Protein AF-A0A379WTC6-F1 (afdb_monomer_lite)

Sequence (100 aa):
MAMPLTQIHPLLNVPFNAATDFTILAEHCKQFAEILIEHDDPTLKMALCGRLNACLKLLQPSLLDPIPDHMIDSLTVDTLPTSSPRFDPECTELCHYCLA

pLDDT: mean 83.32, std 12.73, range [40.31, 96.12]

Structure (mmCIF, N/CA/C/O backbone):
data_AF-A0A379WTC6-F1
#
_entry.id   AF-A0A379WTC6-F1
#
loop_
_atom_site.group_PDB
_atom_site.id
_atom_site.type_symbol
_atom_site.label_atom_id
_atom_site.label_alt_id
_atom_site.label_comp_id
_atom_site.label_asym_id
_atom_site.label_entity_id
_atom_site.label_seq_id
_atom_site.pdbx_PDB_ins_code
_atom_site.Cartn_x
_atom_site.Cartn_y
_atom_site.Cartn_z
_atom_site.occupancy
_atom_site.B_iso_or_equiv
_atom_site.auth_seq_id
_atom_site.auth_comp_id
_atom_site.auth_asym_id
_atom_site.auth_atom_id
_atom_site.pdbx_PDB_model_num
ATOM 1 N N . MET A 1 1 ? 20.822 -24.831 -28.709 1.00 43.97 1 MET A N 1
ATOM 2 C CA . MET A 1 1 ? 19.691 -24.759 -27.761 1.00 43.97 1 MET A CA 1
ATOM 3 C C . MET A 1 1 ? 20.194 -24.152 -26.464 1.00 43.97 1 MET A C 1
ATOM 5 O O . MET A 1 1 ? 21.079 -24.739 -25.864 1.00 43.97 1 MET A O 1
ATOM 9 N N . ALA A 1 2 ? 19.659 -23.003 -26.061 1.00 40.31 2 ALA A N 1
ATOM 10 C CA . ALA A 1 2 ? 19.679 -22.517 -24.683 1.00 40.31 2 ALA A CA 1
ATOM 11 C C . ALA A 1 2 ? 18.498 -21.546 -24.558 1.00 40.31 2 ALA A C 1
ATOM 13 O O . ALA A 1 2 ? 18.454 -20.536 -25.255 1.00 40.31 2 ALA A O 1
ATOM 14 N N . MET A 1 3 ? 17.485 -21.922 -23.781 1.00 42.06 3 MET A N 1
ATOM 15 C CA . MET A 1 3 ? 16.337 -21.063 -23.496 1.00 42.06 3 MET A CA 1
ATOM 16 C C . MET A 1 3 ? 16.831 -19.939 -22.576 1.00 42.06 3 MET A C 1
ATOM 18 O O . MET A 1 3 ? 17.433 -20.265 -21.550 1.00 42.06 3 MET A O 1
ATOM 22 N N . PRO A 1 4 ? 16.617 -18.648 -22.884 1.00 49.22 4 PRO A N 1
ATOM 23 C CA . PRO A 1 4 ? 16.792 -17.622 -21.874 1.00 49.22 4 PRO A CA 1
ATOM 24 C C . PRO A 1 4 ? 15.666 -17.852 -20.867 1.00 49.22 4 PRO A C 1
ATOM 26 O O . PRO A 1 4 ? 14.511 -17.529 -21.138 1.00 49.22 4 PRO A O 1
ATOM 29 N N . LEU A 1 5 ? 15.972 -18.504 -19.744 1.00 44.41 5 LEU A N 1
ATOM 30 C CA . LEU A 1 5 ? 15.061 -18.537 -18.610 1.00 44.41 5 LEU A CA 1
ATOM 31 C C . LEU A 1 5 ? 14.927 -17.089 -18.158 1.00 44.41 5 LEU A C 1
ATOM 33 O O . LEU A 1 5 ? 15.811 -16.550 -17.499 1.00 44.41 5 LEU A O 1
ATOM 37 N N . THR A 1 6 ? 13.854 -16.443 -18.597 1.00 52.53 6 THR A N 1
ATOM 38 C CA . THR A 1 6 ? 13.402 -15.159 -18.091 1.00 52.53 6 THR A CA 1
ATOM 39 C C . THR A 1 6 ? 13.273 -15.353 -16.583 1.00 52.53 6 THR A C 1
ATOM 41 O O . THR A 1 6 ? 12.331 -15.998 -16.126 1.00 52.53 6 THR A O 1
ATOM 44 N N . GLN A 1 7 ? 14.263 -14.917 -15.799 1.00 54.84 7 GLN A N 1
ATOM 45 C CA . GLN A 1 7 ? 14.131 -14.853 -14.348 1.00 54.84 7 GLN A CA 1
ATOM 46 C C . GLN A 1 7 ? 13.098 -13.766 -14.076 1.00 54.84 7 GLN A C 1
ATOM 48 O O . GLN A 1 7 ? 13.416 -12.594 -13.911 1.00 54.84 7 GLN A O 1
ATOM 53 N N . ILE A 1 8 ? 11.831 -14.164 -14.128 1.00 61.19 8 ILE A N 1
ATOM 54 C CA . ILE A 1 8 ? 10.705 -13.353 -13.704 1.00 61.19 8 ILE A CA 1
ATOM 55 C C . ILE A 1 8 ? 10.995 -13.021 -12.238 1.00 61.19 8 ILE A C 1
ATOM 57 O O . ILE A 1 8 ? 11.103 -13.927 -11.409 1.00 61.19 8 ILE A O 1
ATOM 61 N N . HIS A 1 9 ? 11.223 -11.738 -11.947 1.00 72.38 9 HIS A N 1
ATOM 62 C CA . HIS A 1 9 ? 11.605 -11.271 -10.616 1.00 72.38 9 HIS A CA 1
ATOM 63 C C . HIS A 1 9 ? 10.637 -11.854 -9.564 1.00 72.38 9 HIS A C 1
ATOM 65 O O . HIS A 1 9 ? 9.428 -11.781 -9.796 1.00 72.38 9 HIS A O 1
ATOM 71 N N . PRO A 1 10 ? 11.096 -12.412 -8.422 1.00 80.94 10 PRO A N 1
ATOM 72 C CA . PRO A 1 10 ? 10.239 -13.142 -7.472 1.00 80.94 10 PRO A CA 1
ATOM 73 C C . PRO A 1 10 ? 8.972 -12.387 -7.045 1.00 80.94 10 PRO A C 1
ATOM 75 O O . PRO A 1 10 ? 7.908 -12.974 -6.856 1.00 80.94 10 PRO A O 1
ATOM 78 N N . LEU A 1 11 ? 9.066 -11.060 -6.965 1.00 77.88 11 LEU A N 1
ATOM 79 C CA . LEU A 1 11 ? 7.953 -10.174 -6.621 1.00 77.88 11 LEU A CA 1
ATOM 80 C C . LEU A 1 11 ? 6.827 -10.121 -7.658 1.00 77.88 11 LEU A C 1
ATOM 82 O O . LEU A 1 11 ? 5.704 -9.765 -7.310 1.00 77.88 11 LEU A O 1
ATOM 86 N N . LEU A 1 12 ? 7.076 -10.526 -8.905 1.00 80.69 12 LEU A N 1
ATOM 87 C CA . LEU A 1 12 ? 6.030 -10.680 -9.917 1.00 80.69 12 LEU A CA 1
ATOM 88 C C . LEU A 1 12 ? 5.085 -11.854 -9.621 1.00 80.69 12 LEU A C 1
ATOM 90 O O . LEU A 1 12 ? 3.993 -11.893 -10.185 1.00 80.69 12 LEU A O 1
ATOM 94 N N . ASN A 1 13 ? 5.463 -12.758 -8.712 1.00 84.56 13 ASN A N 1
ATOM 95 C CA . ASN A 1 13 ? 4.654 -13.905 -8.299 1.00 84.56 13 ASN A CA 1
ATOM 96 C C . ASN A 1 13 ? 4.022 -13.742 -6.913 1.00 84.56 13 ASN A C 1
ATOM 98 O O . ASN A 1 13 ? 3.318 -14.646 -6.469 1.00 84.56 13 ASN A O 1
ATOM 102 N N . VAL A 1 14 ? 4.240 -12.616 -6.226 1.00 88.50 14 VAL A N 1
ATOM 103 C CA . VAL A 1 14 ? 3.623 -12.387 -4.914 1.00 88.50 14 VAL A CA 1
ATOM 104 C C . VAL A 1 14 ? 2.096 -12.349 -5.071 1.00 88.50 14 VAL A C 1
ATOM 106 O O . VAL A 1 14 ? 1.587 -11.551 -5.863 1.00 88.50 14 VAL A O 1
ATOM 109 N N . PRO A 1 15 ? 1.334 -13.209 -4.385 1.00 91.75 15 PRO A N 1
ATOM 110 C CA . PRO A 1 15 ? -0.114 -13.134 -4.430 1.00 91.75 15 PRO A CA 1
ATOM 111 C C . PRO A 1 15 ? -0.595 -11.993 -3.531 1.00 91.75 15 PRO A C 1
ATOM 113 O O . PRO A 1 15 ? -0.112 -11.826 -2.418 1.00 91.75 15 PRO A O 1
ATOM 116 N N . PHE A 1 16 ? -1.569 -11.232 -4.010 1.00 93.81 16 PHE A N 1
ATOM 117 C CA . PHE A 1 16 ? -2.327 -10.281 -3.204 1.00 93.81 16 PHE A CA 1
ATOM 118 C C . PHE A 1 16 ? -3.754 -10.201 -3.748 1.00 93.81 16 PHE A C 1
ATOM 120 O O . PHE A 1 16 ? -4.000 -10.478 -4.926 1.00 93.81 16 PHE A O 1
ATOM 127 N N . ASN A 1 17 ? -4.710 -9.866 -2.890 1.00 92.56 17 ASN A N 1
ATOM 128 C CA . ASN A 1 17 ? -6.125 -9.757 -3.235 1.00 92.56 17 ASN A CA 1
ATOM 129 C C . ASN A 1 17 ? -6.843 -8.783 -2.283 1.00 92.56 17 ASN A C 1
ATOM 131 O O . ASN A 1 17 ? -6.222 -8.185 -1.411 1.00 92.56 17 ASN A O 1
ATOM 135 N N . ALA A 1 18 ? -8.161 -8.646 -2.439 1.00 87.75 18 ALA A N 1
ATOM 136 C CA . ALA A 1 18 ? -8.978 -7.755 -1.612 1.00 87.75 18 ALA A CA 1
ATOM 137 C C . ALA A 1 18 ? -9.068 -8.153 -0.123 1.00 87.75 18 ALA A C 1
ATOM 139 O O . ALA A 1 18 ? -9.536 -7.359 0.678 1.00 87.75 18 ALA A O 1
ATOM 140 N N . ALA A 1 19 ? -8.646 -9.365 0.249 1.00 89.50 19 ALA A N 1
ATOM 141 C CA . ALA A 1 19 ? -8.600 -9.832 1.636 1.00 89.50 19 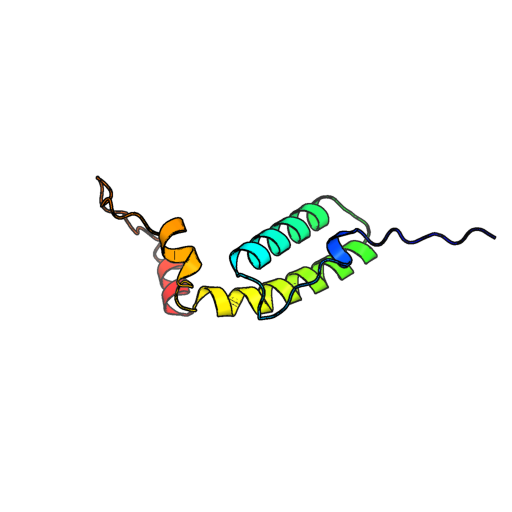ALA A CA 1
ATOM 142 C C . ALA A 1 19 ? -7.200 -9.692 2.264 1.00 89.50 19 ALA A C 1
ATOM 144 O O . ALA A 1 19 ? -6.984 -10.146 3.382 1.00 89.50 19 ALA A O 1
ATOM 145 N N . THR A 1 20 ? -6.229 -9.137 1.532 1.00 91.06 20 THR A N 1
ATOM 146 C CA . THR A 1 20 ? -4.876 -8.888 2.045 1.00 91.06 20 THR A CA 1
ATOM 147 C C . THR A 1 20 ? -4.880 -7.618 2.892 1.00 91.06 20 THR A C 1
ATOM 149 O O . THR A 1 20 ? -5.423 -6.608 2.450 1.00 91.06 20 THR A O 1
ATOM 152 N N . ASP A 1 21 ? -4.255 -7.652 4.072 1.00 90.88 21 ASP A N 1
ATOM 153 C CA . ASP A 1 21 ? -4.194 -6.491 4.966 1.00 90.88 21 ASP A CA 1
ATOM 154 C C . ASP A 1 21 ? -3.562 -5.272 4.284 1.00 90.88 21 ASP A C 1
ATOM 156 O O . ASP A 1 21 ? -2.573 -5.380 3.550 1.00 90.88 21 ASP A O 1
ATOM 160 N N . PHE A 1 22 ? -4.106 -4.087 4.565 1.00 90.56 22 PHE A N 1
ATOM 161 C CA . PHE A 1 22 ? -3.686 -2.849 3.905 1.00 90.56 22 PHE A CA 1
ATOM 162 C C . PHE A 1 22 ? -2.210 -2.509 4.167 1.00 90.56 22 PHE A C 1
ATOM 164 O O . PHE A 1 22 ? -1.535 -1.968 3.293 1.00 90.56 22 PHE A O 1
ATOM 171 N N . THR A 1 23 ? -1.664 -2.874 5.330 1.00 91.62 23 THR A N 1
ATOM 172 C CA . THR A 1 23 ? -0.236 -2.693 5.643 1.00 91.62 23 THR A CA 1
ATOM 173 C C . THR A 1 23 ? 0.656 -3.593 4.796 1.00 91.62 23 THR A C 1
ATOM 175 O O . THR A 1 23 ? 1.716 -3.160 4.345 1.00 91.62 23 THR A O 1
ATOM 178 N N . ILE A 1 24 ? 0.212 -4.819 4.511 1.00 93.19 24 ILE A N 1
ATOM 179 C CA . ILE A 1 24 ? 0.916 -5.752 3.628 1.00 93.19 24 ILE A CA 1
ATOM 180 C C . ILE A 1 24 ? 0.829 -5.277 2.174 1.00 93.19 24 ILE A C 1
ATOM 182 O O . ILE A 1 24 ? 1.836 -5.272 1.466 1.00 93.19 24 ILE A O 1
ATOM 186 N N . LEU A 1 25 ? -0.341 -4.798 1.736 1.00 94.25 25 LEU A N 1
ATOM 187 C CA . LEU A 1 25 ? -0.499 -4.163 0.424 1.00 94.25 25 LEU A CA 1
ATOM 188 C C . LEU A 1 25 ? 0.420 -2.936 0.274 1.00 94.25 25 LEU A C 1
ATOM 190 O O . LEU A 1 25 ? 1.064 -2.775 -0.764 1.00 94.25 25 LEU A O 1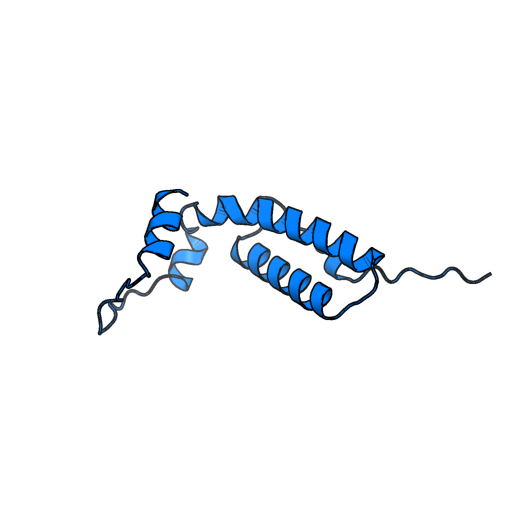
ATOM 194 N N . ALA A 1 26 ? 0.529 -2.095 1.306 1.00 94.31 26 ALA A N 1
ATOM 195 C CA . ALA A 1 26 ? 1.425 -0.940 1.312 1.00 94.31 26 ALA A CA 1
ATOM 196 C C . ALA A 1 26 ? 2.905 -1.350 1.221 1.00 94.31 26 ALA A C 1
ATOM 198 O O . ALA A 1 26 ? 3.659 -0.773 0.434 1.00 94.31 26 ALA A O 1
ATOM 199 N N . GLU A 1 27 ? 3.315 -2.385 1.956 1.00 94.69 27 GLU A N 1
ATOM 200 C CA . GLU A 1 27 ? 4.677 -2.922 1.893 1.00 94.69 27 GLU A CA 1
ATOM 201 C C . GLU A 1 27 ? 5.002 -3.491 0.501 1.00 94.69 27 GLU A C 1
ATOM 203 O O . GLU A 1 27 ? 6.076 -3.230 -0.042 1.00 94.69 27 GLU A O 1
ATOM 208 N N . HIS A 1 28 ? 4.062 -4.190 -0.142 1.00 94.31 28 HIS A N 1
ATOM 209 C CA . HIS A 1 28 ? 4.236 -4.645 -1.524 1.00 94.31 28 HIS A CA 1
ATOM 210 C C . HIS A 1 28 ? 4.360 -3.483 -2.514 1.00 94.31 28 HIS A C 1
ATOM 212 O O . HIS A 1 28 ? 5.237 -3.518 -3.378 1.00 94.31 28 HIS A O 1
ATOM 218 N N . CYS A 1 29 ? 3.538 -2.436 -2.378 1.00 94.38 29 CYS A N 1
ATOM 219 C CA . CYS A 1 29 ? 3.666 -1.223 -3.191 1.00 94.38 29 CYS A CA 1
ATOM 220 C C . CYS A 1 29 ? 5.071 -0.615 -3.081 1.00 94.38 29 CYS A C 1
ATOM 222 O O . CYS A 1 29 ? 5.668 -0.285 -4.107 1.00 94.38 29 CYS A O 1
ATOM 224 N N . LYS A 1 30 ? 5.616 -0.520 -1.860 1.00 94.38 30 LYS A N 1
ATOM 225 C CA . LYS A 1 30 ? 6.982 -0.037 -1.621 1.00 94.38 30 LYS A CA 1
ATOM 226 C C . LYS A 1 30 ? 8.012 -0.903 -2.349 1.00 94.38 30 LYS A C 1
ATOM 228 O O . LYS A 1 30 ? 8.795 -0.378 -3.134 1.00 94.38 30 LYS A O 1
ATOM 233 N N . GLN A 1 31 ? 7.953 -2.222 -2.167 1.00 92.69 31 GLN A N 1
ATOM 234 C CA . GLN A 1 31 ? 8.886 -3.164 -2.795 1.00 92.69 31 GLN A CA 1
ATOM 235 C C . GLN A 1 31 ? 8.843 -3.092 -4.330 1.00 92.69 31 GLN A C 1
ATOM 237 O O . GLN A 1 31 ? 9.883 -3.108 -4.986 1.00 92.69 31 GLN A O 1
ATOM 242 N N . PHE A 1 32 ? 7.651 -2.983 -4.931 1.00 92.75 32 PHE A N 1
ATOM 243 C CA . PHE A 1 32 ? 7.535 -2.811 -6.383 1.00 92.75 32 PHE A CA 1
ATOM 244 C C . PHE A 1 32 ? 8.156 -1.492 -6.853 1.00 92.75 32 PHE A C 1
ATOM 246 O O . PHE A 1 32 ? 8.817 -1.479 -7.891 1.00 92.75 32 PHE A O 1
ATOM 253 N N . ALA A 1 33 ? 7.948 -0.400 -6.111 1.00 92.81 33 ALA A N 1
ATOM 254 C CA . ALA A 1 33 ? 8.495 0.912 -6.445 1.00 92.81 33 ALA A CA 1
ATOM 255 C C . ALA A 1 33 ? 10.029 0.945 -6.343 1.00 92.81 33 ALA A C 1
ATOM 257 O O . ALA A 1 33 ? 10.677 1.448 -7.258 1.00 92.81 33 ALA A O 1
ATOM 258 N N . GLU A 1 34 ? 10.607 0.362 -5.289 1.00 91.62 34 GLU A N 1
ATOM 259 C CA . GLU A 1 34 ? 12.062 0.260 -5.097 1.00 91.62 34 GLU A CA 1
ATOM 260 C C . GLU A 1 34 ? 12.729 -0.428 -6.297 1.00 91.62 34 GLU A C 1
ATOM 262 O O . GLU A 1 34 ? 13.631 0.120 -6.927 1.00 91.62 34 GLU A O 1
ATOM 267 N N . ILE A 1 35 ? 12.207 -1.579 -6.717 1.00 88.94 35 ILE A N 1
ATOM 268 C CA . ILE A 1 35 ? 12.812 -2.349 -7.815 1.00 88.94 35 ILE A CA 1
ATOM 269 C C . ILE A 1 35 ? 12.617 -1.680 -9.166 1.00 88.94 35 ILE A C 1
ATOM 271 O O . ILE A 1 35 ? 13.489 -1.768 -10.032 1.00 88.94 35 ILE A O 1
ATOM 275 N N . LEU A 1 36 ? 11.490 -0.997 -9.357 1.00 90.38 36 LEU A N 1
ATOM 276 C CA . LEU A 1 36 ? 11.227 -0.225 -10.566 1.00 90.38 36 LEU A CA 1
ATOM 277 C C . LEU A 1 36 ? 12.246 0.910 -10.747 1.00 90.38 36 LEU A C 1
ATOM 279 O O . LEU A 1 36 ? 12.600 1.227 -11.887 1.00 90.38 36 LEU A O 1
ATOM 283 N N . ILE A 1 37 ? 12.723 1.496 -9.644 1.00 89.25 37 ILE A N 1
ATOM 284 C CA . ILE A 1 37 ? 13.785 2.511 -9.639 1.00 89.25 37 ILE A CA 1
ATOM 285 C C . ILE A 1 37 ? 15.148 1.872 -9.935 1.00 89.25 37 ILE A C 1
ATOM 287 O O . ILE A 1 37 ? 15.926 2.439 -10.696 1.00 89.25 37 ILE A O 1
ATOM 291 N N . GLU A 1 38 ? 15.426 0.694 -9.374 1.00 89.06 38 GLU A N 1
ATOM 292 C CA . GLU A 1 38 ? 16.724 0.017 -9.502 1.00 89.06 38 GLU A CA 1
ATOM 293 C C . GLU A 1 38 ? 16.965 -0.660 -10.863 1.00 89.06 38 GLU A C 1
ATOM 295 O O . GLU A 1 38 ? 18.115 -0.889 -11.234 1.00 89.06 38 GLU A O 1
ATOM 300 N N . HIS A 1 39 ? 15.909 -1.008 -11.606 1.00 85.00 39 HIS A N 1
ATOM 301 C CA . HIS A 1 39 ? 16.019 -1.797 -12.838 1.00 85.00 39 HIS A CA 1
ATOM 302 C C . HIS A 1 39 ? 15.641 -1.006 -14.097 1.00 85.00 39 HIS A C 1
ATOM 304 O O . HIS A 1 39 ? 14.620 -0.316 -14.145 1.00 85.00 39 HIS A O 1
ATOM 310 N N . ASP A 1 40 ? 16.415 -1.200 -15.169 1.00 85.38 40 ASP A N 1
ATOM 311 C CA . ASP A 1 40 ? 16.212 -0.552 -16.475 1.00 85.38 40 ASP A CA 1
ATOM 312 C C . ASP A 1 40 ? 15.588 -1.454 -17.550 1.00 85.38 40 ASP A C 1
ATOM 314 O O . ASP A 1 40 ? 15.305 -0.983 -18.651 1.00 85.38 40 ASP A O 1
ATOM 318 N N . ASP A 1 41 ? 15.322 -2.732 -17.254 1.00 89.44 41 ASP A N 1
ATOM 319 C CA . ASP A 1 41 ? 14.653 -3.617 -18.214 1.00 89.44 41 ASP A CA 1
ATOM 320 C C . ASP A 1 41 ? 13.198 -3.162 -18.461 1.00 89.44 41 ASP A C 1
ATOM 322 O O . ASP A 1 41 ? 12.370 -3.221 -17.544 1.00 89.44 41 ASP A O 1
ATOM 326 N N . PRO A 1 42 ? 12.835 -2.738 -19.689 1.00 88.88 42 PRO A N 1
ATOM 327 C CA . PRO A 1 42 ? 11.505 -2.204 -19.977 1.00 88.88 42 PRO A CA 1
ATOM 328 C C . PRO A 1 42 ? 10.389 -3.236 -19.777 1.00 88.88 42 PRO A C 1
ATOM 330 O O . PRO A 1 42 ? 9.275 -2.869 -19.395 1.00 88.88 42 PRO A O 1
ATOM 333 N N . THR A 1 43 ? 10.672 -4.523 -19.999 1.00 89.00 43 THR A N 1
ATOM 334 C CA . THR A 1 43 ? 9.677 -5.593 -19.830 1.00 89.00 43 THR A CA 1
ATOM 335 C C . THR A 1 43 ? 9.346 -5.783 -18.353 1.00 89.00 43 THR A C 1
ATOM 337 O O . THR A 1 43 ? 8.172 -5.774 -17.971 1.00 89.00 43 THR A O 1
ATOM 340 N N . LEU A 1 44 ? 10.375 -5.890 -17.508 1.00 87.62 44 LEU A N 1
ATOM 341 C CA . LEU A 1 44 ? 10.233 -5.960 -16.059 1.00 87.62 44 LEU A CA 1
ATOM 342 C C . LEU A 1 44 ? 9.547 -4.713 -15.491 1.00 87.62 44 LEU A C 1
ATOM 344 O O . LEU A 1 44 ? 8.608 -4.851 -14.706 1.00 87.62 44 LEU A O 1
ATOM 348 N N . LYS A 1 45 ? 9.943 -3.507 -15.923 1.00 90.19 45 LYS A N 1
ATOM 349 C CA . LYS A 1 45 ? 9.307 -2.253 -15.483 1.00 90.19 45 LYS A CA 1
ATOM 350 C C . LYS A 1 45 ? 7.817 -2.240 -15.801 1.00 90.19 45 LYS A C 1
ATOM 352 O O . LYS A 1 45 ? 7.016 -1.925 -14.928 1.00 90.19 45 LYS A O 1
ATOM 357 N N . MET A 1 46 ? 7.419 -2.636 -17.010 1.00 91.88 46 MET A N 1
ATOM 358 C CA . MET A 1 46 ? 6.004 -2.669 -17.388 1.00 91.88 46 MET A CA 1
ATOM 359 C C . MET A 1 46 ? 5.204 -3.684 -16.556 1.00 91.88 46 MET A C 1
ATOM 361 O O . MET A 1 46 ? 4.098 -3.376 -16.107 1.00 91.88 46 MET A O 1
ATOM 365 N N . ALA A 1 47 ? 5.772 -4.864 -16.291 1.00 91.81 47 ALA A N 1
ATOM 366 C CA . ALA A 1 47 ? 5.145 -5.868 -15.432 1.00 91.81 47 ALA A CA 1
ATOM 367 C C . ALA A 1 47 ? 4.992 -5.376 -13.978 1.00 91.81 47 ALA A C 1
ATOM 369 O O . ALA A 1 47 ? 3.925 -5.536 -13.378 1.00 91.81 47 ALA A O 1
ATOM 370 N N . LEU A 1 48 ? 6.025 -4.729 -13.428 1.00 92.38 48 LEU A N 1
ATOM 371 C CA . LEU A 1 48 ? 5.999 -4.142 -12.086 1.00 92.38 48 LEU A CA 1
ATOM 372 C C . LEU A 1 48 ? 5.010 -2.978 -11.989 1.00 92.38 48 LEU A C 1
ATOM 374 O O . LEU A 1 48 ? 4.234 -2.946 -11.041 1.00 92.38 48 LEU A O 1
ATOM 378 N N . CYS A 1 49 ? 4.952 -2.087 -12.984 1.00 94.19 49 CYS A N 1
ATOM 379 C CA . CYS A 1 49 ? 3.939 -1.029 -13.063 1.00 94.19 49 CYS A CA 1
ATOM 380 C C . CYS A 1 49 ? 2.518 -1.603 -13.009 1.00 94.19 49 CYS A C 1
ATOM 382 O O . CYS A 1 49 ? 1.668 -1.095 -12.280 1.00 94.19 49 CYS A O 1
ATOM 384 N N . GLY A 1 50 ? 2.256 -2.674 -13.768 1.00 94.44 50 GLY A N 1
ATOM 385 C CA . GLY A 1 50 ? 0.954 -3.341 -13.775 1.00 94.44 50 GLY A CA 1
ATOM 386 C C . GLY A 1 50 ? 0.572 -3.879 -12.396 1.00 94.44 50 GLY A C 1
ATOM 387 O O . GLY A 1 50 ? -0.552 -3.668 -11.937 1.00 94.44 50 GLY A O 1
ATOM 388 N N . ARG A 1 51 ? 1.523 -4.518 -11.707 1.00 95.06 51 ARG A N 1
ATOM 389 C CA . ARG A 1 51 ? 1.318 -5.042 -10.351 1.00 95.06 51 ARG A CA 1
ATOM 390 C C . ARG A 1 51 ? 1.178 -3.943 -9.303 1.00 95.06 51 ARG A C 1
ATOM 392 O O . ARG A 1 51 ? 0.276 -4.034 -8.478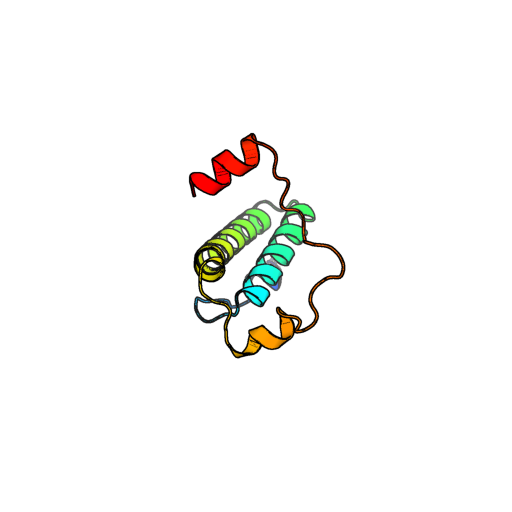 1.00 95.06 51 ARG A O 1
ATOM 399 N N . LEU A 1 52 ? 1.994 -2.894 -9.372 1.00 95.56 52 LEU A N 1
ATOM 400 C CA . LEU A 1 52 ? 1.895 -1.725 -8.501 1.00 95.56 52 LEU A CA 1
ATOM 401 C C . LEU A 1 52 ? 0.521 -1.065 -8.634 1.00 95.56 52 LEU A C 1
ATOM 403 O O . LEU A 1 52 ? -0.148 -0.841 -7.634 1.00 95.56 52 LEU A O 1
ATOM 407 N N . ASN A 1 53 ? 0.051 -0.836 -9.861 1.00 96.12 53 ASN A N 1
ATOM 408 C CA . ASN A 1 53 ? -1.276 -0.276 -10.105 1.00 96.12 53 ASN A CA 1
ATOM 409 C C . ASN A 1 53 ? -2.399 -1.175 -9.561 1.00 96.12 53 ASN A C 1
ATOM 411 O O . ASN A 1 53 ? -3.352 -0.677 -8.967 1.00 96.12 53 ASN A O 1
ATOM 415 N N . ALA A 1 54 ? -2.301 -2.496 -9.734 1.00 95.50 54 ALA A N 1
ATOM 416 C CA . ALA A 1 54 ? -3.279 -3.427 -9.172 1.00 95.50 54 ALA A CA 1
ATOM 417 C C . ALA A 1 54 ? -3.284 -3.405 -7.633 1.00 95.50 54 ALA A C 1
ATOM 419 O O . ALA A 1 54 ? -4.354 -3.397 -7.030 1.00 95.50 54 ALA A O 1
ATOM 420 N N . CYS A 1 55 ? -2.107 -3.340 -7.007 1.00 95.88 55 CYS A N 1
ATOM 421 C CA . CYS A 1 55 ? -1.962 -3.248 -5.556 1.00 95.88 55 CYS A CA 1
ATOM 422 C C . CYS A 1 55 ? -2.518 -1.918 -5.021 1.00 95.88 55 CYS A C 1
ATOM 424 O O . CYS A 1 55 ? -3.319 -1.918 -4.091 1.00 95.88 55 CYS A O 1
ATOM 426 N N . LEU A 1 56 ? -2.200 -0.793 -5.673 1.00 95.62 56 LEU A N 1
ATOM 427 C CA . LEU A 1 56 ? -2.722 0.533 -5.323 1.00 95.62 56 LEU A CA 1
ATOM 428 C C . LEU A 1 56 ? -4.248 0.613 -5.435 1.00 95.62 56 LEU A C 1
ATOM 430 O O . LEU A 1 56 ? -4.887 1.200 -4.568 1.00 95.62 56 LEU A O 1
ATOM 434 N N . LYS A 1 57 ? -4.849 -0.015 -6.454 1.00 95.19 57 LYS A N 1
ATOM 435 C CA . LYS A 1 57 ? -6.313 -0.073 -6.605 1.00 95.19 57 LYS A CA 1
ATOM 436 C C . LYS A 1 57 ? -7.017 -0.826 -5.477 1.00 95.19 57 LYS A C 1
ATOM 438 O O . LYS A 1 57 ? -8.177 -0.534 -5.210 1.00 95.19 57 LYS A O 1
ATOM 443 N N . LEU A 1 58 ? -6.346 -1.794 -4.854 1.00 94.44 58 LEU A N 1
ATOM 444 C CA . LEU A 1 58 ? -6.865 -2.505 -3.683 1.00 94.44 58 LEU A CA 1
ATOM 445 C C . LEU A 1 58 ? -6.591 -1.730 -2.392 1.00 94.44 58 LEU A C 1
ATOM 447 O O . LEU A 1 58 ? -7.452 -1.671 -1.523 1.00 94.44 58 LEU A O 1
ATOM 451 N N . LEU A 1 59 ? -5.419 -1.097 -2.294 1.00 93.81 59 LEU A N 1
ATOM 452 C CA . LEU A 1 59 ? -5.011 -0.324 -1.126 1.00 93.81 59 LEU A CA 1
ATOM 453 C C . LEU A 1 59 ? -5.862 0.938 -0.941 1.00 93.81 59 LEU A C 1
ATOM 455 O O . LEU A 1 59 ? -6.324 1.203 0.162 1.00 93.81 59 LEU A O 1
ATOM 459 N N . GLN A 1 60 ? -6.095 1.703 -2.010 1.00 91.12 60 GLN A N 1
ATOM 460 C CA . GLN A 1 60 ? -6.782 2.995 -1.947 1.00 91.12 60 GLN A CA 1
ATOM 461 C C . GLN A 1 60 ? -8.130 2.956 -1.199 1.00 91.12 60 GLN A C 1
ATOM 463 O O . GLN A 1 60 ? -8.296 3.779 -0.301 1.00 91.12 60 GLN A O 1
ATOM 468 N N . PRO A 1 61 ? -9.078 2.043 -1.498 1.00 89.44 61 PRO A N 1
ATOM 469 C CA . PRO A 1 61 ? -10.323 1.968 -0.734 1.00 89.44 61 PRO A CA 1
ATOM 470 C C . PRO A 1 61 ? -10.095 1.522 0.717 1.00 89.44 61 PRO A C 1
ATOM 472 O O . PRO A 1 61 ? -10.690 2.107 1.614 1.00 89.44 61 PRO A O 1
ATOM 475 N N . SER A 1 62 ? -9.179 0.575 0.963 1.00 88.19 62 SER A N 1
ATOM 476 C CA . SER A 1 62 ? -8.917 0.054 2.317 1.00 88.19 62 SER A CA 1
ATOM 477 C C . SER A 1 62 ? -8.357 1.092 3.295 1.00 88.19 62 SER A C 1
ATOM 479 O O . SER A 1 62 ? -8.477 0.926 4.502 1.00 88.19 62 SER A O 1
ATOM 481 N N . LEU A 1 63 ? -7.763 2.181 2.791 1.00 87.31 63 LEU A N 1
ATOM 482 C CA . LEU A 1 63 ? -7.282 3.293 3.619 1.00 87.31 63 LEU A CA 1
ATOM 483 C C . LEU A 1 63 ? -8.411 4.193 4.138 1.00 87.31 63 LEU A C 1
ATOM 485 O O . LEU A 1 63 ? -8.185 4.976 5.058 1.00 87.31 63 LEU A O 1
ATOM 489 N N . LEU A 1 64 ? -9.594 4.122 3.524 1.00 85.25 64 LEU A N 1
ATOM 490 C CA . LEU A 1 64 ? -10.780 4.878 3.931 1.00 85.25 64 LEU A CA 1
ATOM 491 C C . LEU A 1 64 ? -11.703 4.059 4.842 1.00 85.25 64 LEU A C 1
ATOM 493 O O . LEU A 1 64 ? -12.612 4.619 5.457 1.00 85.25 64 LEU A O 1
ATOM 497 N N . ASP A 1 65 ? -11.473 2.750 4.923 1.00 86.44 65 ASP A N 1
ATOM 498 C CA . ASP A 1 65 ? -12.197 1.852 5.809 1.00 86.44 65 ASP A CA 1
ATOM 499 C C . ASP A 1 65 ? -11.754 2.053 7.272 1.00 86.44 65 ASP A C 1
ATOM 501 O O . ASP A 1 65 ? -10.625 2.478 7.543 1.00 86.44 65 ASP A O 1
ATOM 505 N N . PRO A 1 66 ? -12.630 1.759 8.252 1.00 86.50 66 PRO A N 1
ATOM 506 C CA . PRO A 1 66 ? -12.234 1.770 9.653 1.00 86.50 66 PRO A CA 1
ATOM 507 C C . PRO A 1 66 ? -11.079 0.793 9.904 1.00 86.50 66 PRO A C 1
ATOM 509 O O . PRO A 1 66 ? -10.990 -0.268 9.285 1.00 86.50 66 PRO A O 1
ATOM 512 N N . ILE A 1 67 ? -10.216 1.143 10.862 1.00 85.62 67 ILE A N 1
ATOM 513 C CA . ILE A 1 67 ? -9.088 0.295 11.258 1.00 85.62 67 ILE A CA 1
ATOM 514 C C . ILE A 1 67 ? -9.620 -1.075 11.722 1.00 85.62 67 ILE A C 1
ATOM 516 O O . ILE A 1 67 ? -10.496 -1.108 12.589 1.00 85.62 67 ILE A O 1
ATOM 520 N N . PRO A 1 68 ? -9.093 -2.199 11.197 1.00 86.44 68 PRO A N 1
ATOM 521 C CA . PRO A 1 68 ? -9.482 -3.532 11.644 1.00 86.44 68 PRO A CA 1
ATOM 522 C C . PRO A 1 68 ? -9.183 -3.751 13.130 1.00 86.44 68 PRO A C 1
ATOM 524 O O . PRO A 1 68 ? -8.103 -3.388 13.595 1.00 86.44 68 PRO A O 1
ATOM 527 N N . ASP A 1 69 ? -10.081 -4.434 13.849 1.00 87.38 69 ASP A N 1
ATOM 528 C CA . ASP A 1 69 ? -9.981 -4.648 15.305 1.00 87.38 69 ASP A CA 1
ATOM 529 C C . ASP A 1 69 ? -8.615 -5.190 15.752 1.00 87.38 69 ASP A C 1
ATOM 531 O O . ASP A 1 69 ? -8.045 -4.737 16.740 1.00 87.38 69 ASP A O 1
ATOM 535 N N . HIS A 1 70 ? -8.047 -6.122 14.985 1.00 86.00 70 HIS A N 1
ATOM 536 C CA . HIS A 1 70 ? -6.761 -6.750 15.295 1.00 86.00 70 HIS A CA 1
ATOM 537 C C . HIS A 1 70 ? -5.547 -5.809 15.151 1.00 86.00 70 HIS A C 1
ATOM 539 O O . HIS A 1 70 ? -4.445 -6.172 15.557 1.00 86.00 70 HIS A O 1
ATOM 545 N N . MET A 1 71 ? -5.728 -4.626 14.555 1.00 85.62 71 MET A N 1
ATOM 546 C CA . MET A 1 71 ? -4.678 -3.628 14.329 1.00 85.62 71 MET A CA 1
ATOM 547 C C . MET A 1 71 ? -4.807 -2.405 15.237 1.00 85.62 71 MET A C 1
ATOM 549 O O . MET A 1 71 ? -3.858 -1.625 15.314 1.00 85.62 71 MET A O 1
ATOM 553 N N . ILE A 1 72 ? -5.940 -2.229 15.925 1.00 86.88 72 ILE A N 1
ATOM 554 C CA . ILE A 1 72 ? -6.206 -1.059 16.774 1.00 86.88 72 ILE A CA 1
ATOM 555 C C . ILE A 1 72 ? -5.103 -0.896 17.818 1.00 86.88 72 ILE A C 1
ATOM 557 O O . ILE A 1 72 ? -4.503 0.173 17.899 1.00 86.88 72 ILE A O 1
ATOM 561 N N . ASP A 1 73 ? -4.756 -1.964 18.534 1.00 86.25 73 ASP A N 1
ATOM 562 C CA . ASP A 1 73 ? -3.723 -1.928 19.577 1.00 86.25 73 ASP A CA 1
ATOM 563 C C . ASP A 1 73 ? -2.332 -1.559 19.032 1.00 86.25 73 ASP A C 1
ATOM 565 O O . ASP A 1 73 ? -1.507 -0.993 19.742 1.00 86.25 73 ASP A O 1
ATOM 569 N N . SER A 1 74 ? -2.051 -1.869 17.761 1.00 86.06 74 SER A N 1
ATOM 570 C CA . SER A 1 74 ? -0.772 -1.529 17.122 1.00 86.06 74 SER A CA 1
ATOM 571 C C . SER A 1 74 ? -0.742 -0.109 16.557 1.00 86.06 74 SER A C 1
ATOM 573 O O . SER A 1 74 ? 0.344 0.413 16.300 1.00 86.06 74 SER A O 1
ATOM 575 N N . LEU A 1 75 ? -1.905 0.483 16.285 1.00 85.81 75 LEU A N 1
ATOM 576 C CA . LEU A 1 75 ? -2.043 1.778 15.614 1.00 85.81 75 LEU A CA 1
ATOM 577 C C . LEU A 1 75 ? -2.529 2.887 16.551 1.00 85.81 75 LEU A C 1
ATOM 579 O O . LEU A 1 75 ? -2.515 4.058 16.172 1.00 85.81 75 LEU A O 1
ATOM 583 N N . THR A 1 76 ? -2.944 2.539 17.765 1.00 84.88 76 THR A N 1
ATOM 584 C CA . THR A 1 76 ? -3.424 3.475 18.779 1.00 84.88 76 THR A CA 1
ATOM 585 C C . THR A 1 76 ? -2.571 3.387 20.039 1.00 84.88 76 THR A C 1
ATOM 587 O O . THR A 1 76 ? -1.911 2.388 20.309 1.00 84.88 76 THR A O 1
ATOM 590 N N . VAL A 1 77 ? -2.537 4.483 20.792 1.00 83.69 77 VAL A N 1
ATOM 591 C CA . VAL A 1 77 ? -1.874 4.557 22.094 1.00 83.69 77 VAL A CA 1
ATOM 592 C C . VAL A 1 77 ? -2.847 5.171 23.093 1.00 83.69 77 VAL A C 1
ATOM 594 O O . VAL A 1 77 ? -3.479 6.183 22.797 1.00 83.69 77 VAL A O 1
ATOM 597 N N . ASP A 1 78 ? -2.946 4.589 24.289 1.00 83.12 78 ASP A N 1
ATOM 598 C CA . ASP A 1 78 ? -3.816 5.108 25.360 1.00 83.12 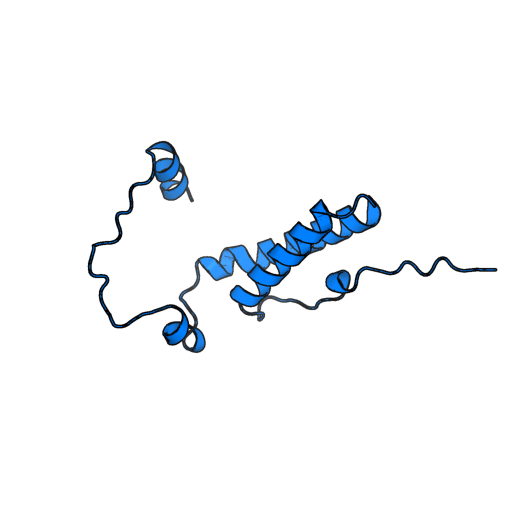78 ASP A CA 1
ATOM 599 C C . ASP A 1 78 ? -3.262 6.392 25.995 1.00 83.12 78 ASP A C 1
ATOM 601 O O . ASP A 1 78 ? -3.950 7.118 26.718 1.00 83.12 78 ASP A O 1
ATOM 605 N N . THR A 1 79 ? -1.983 6.681 25.752 1.00 83.75 79 THR A N 1
ATOM 606 C CA . THR A 1 79 ? -1.304 7.858 26.281 1.00 83.75 79 THR A CA 1
ATOM 607 C C . THR A 1 79 ? -1.533 9.052 25.370 1.00 83.75 79 THR A C 1
ATOM 609 O O . THR A 1 79 ? -1.040 9.087 24.240 1.00 83.75 79 THR A O 1
ATOM 612 N N . LEU A 1 80 ? -2.223 10.068 25.884 1.00 80.19 80 LEU A N 1
ATOM 613 C CA . LEU A 1 80 ? -2.370 11.336 25.180 1.00 80.19 80 LEU A CA 1
ATOM 614 C C . LEU A 1 80 ? -0.982 11.974 24.955 1.00 80.19 80 LEU A C 1
ATOM 616 O O . LEU A 1 80 ? -0.181 12.024 25.897 1.00 80.19 80 LEU A O 1
ATOM 620 N N . PRO A 1 81 ? -0.672 12.479 23.748 1.00 79.00 81 PRO A N 1
ATOM 621 C CA . PRO A 1 81 ? 0.605 13.134 23.500 1.00 79.00 81 PRO A CA 1
ATOM 622 C C . PRO A 1 81 ? 0.750 14.392 24.368 1.00 79.00 81 PRO A C 1
ATOM 624 O O . PRO A 1 81 ? -0.201 15.145 24.575 1.00 79.00 81 PRO A O 1
ATOM 627 N N . THR A 1 82 ? 1.962 14.636 24.878 1.00 84.19 82 THR A N 1
ATOM 628 C CA . THR A 1 82 ? 2.265 15.780 25.764 1.00 84.19 82 THR A CA 1
ATOM 629 C C . THR A 1 82 ? 2.063 17.133 25.074 1.00 84.19 82 THR A C 1
ATOM 631 O O . THR A 1 82 ? 1.793 18.134 25.733 1.00 84.19 82 THR A O 1
ATOM 634 N N . SER A 1 83 ? 2.162 17.165 23.747 1.00 81.50 83 SER A N 1
ATOM 635 C CA . SER A 1 83 ? 1.778 18.301 22.913 1.00 81.50 83 SER A CA 1
ATOM 636 C C . SER A 1 83 ? 0.639 17.898 21.987 1.00 81.50 83 SER A C 1
ATOM 638 O O . SER A 1 83 ? 0.643 16.790 21.450 1.00 81.50 83 SER A O 1
ATOM 640 N N . SER A 1 84 ? -0.296 18.812 21.733 1.00 76.19 84 SER A N 1
ATOM 641 C CA . SER A 1 84 ? -1.315 18.582 20.715 1.00 76.19 84 SER A CA 1
ATOM 642 C C . SER A 1 84 ? -0.652 18.427 19.339 1.00 76.19 84 SER A C 1
ATOM 644 O O . SER A 1 84 ? 0.186 19.259 18.973 1.00 76.19 84 SER A O 1
ATOM 646 N N . PRO A 1 85 ? -0.991 17.380 18.565 1.00 71.94 85 PRO A N 1
ATOM 647 C CA . PRO A 1 85 ? -0.537 17.283 17.188 1.00 71.94 85 PRO A CA 1
ATOM 648 C C . PRO A 1 85 ? -1.102 18.480 16.423 1.00 71.94 85 PRO A C 1
ATOM 650 O O . PRO A 1 85 ? -2.315 18.691 16.368 1.00 71.94 85 PRO A O 1
ATOM 653 N N . ARG A 1 86 ? -0.213 19.317 15.888 1.00 76.56 86 ARG A N 1
ATOM 654 C CA . ARG A 1 86 ? -0.606 20.480 15.100 1.00 76.56 86 ARG A CA 1
ATOM 655 C C . ARG A 1 86 ? -0.801 20.026 13.659 1.00 76.56 86 ARG A C 1
ATOM 657 O O . ARG A 1 86 ? 0.166 19.684 12.987 1.00 76.56 86 ARG A O 1
ATOM 664 N N . PHE A 1 87 ? -2.046 20.023 13.200 1.00 70.69 87 PHE A N 1
ATOM 665 C CA . PHE A 1 87 ? -2.346 19.927 11.778 1.00 70.69 87 PHE A CA 1
ATOM 666 C C . PHE A 1 87 ? -2.170 21.327 11.176 1.00 70.69 87 PHE A C 1
ATOM 668 O O . PHE A 1 87 ? -3.014 22.194 11.393 1.00 70.69 87 PHE A O 1
ATOM 675 N N . ASP A 1 88 ? -1.035 21.563 10.512 1.00 78.81 88 ASP A N 1
ATOM 676 C CA . ASP A 1 88 ? -0.680 22.848 9.878 1.00 78.81 88 ASP A CA 1
ATOM 677 C C . ASP A 1 88 ? -0.407 22.682 8.370 1.00 78.81 88 ASP A C 1
ATOM 679 O O . ASP A 1 88 ? 0.707 22.939 7.916 1.00 78.81 88 ASP A O 1
ATOM 683 N N . PRO A 1 89 ? -1.372 22.161 7.593 1.00 76.69 89 PRO A N 1
ATOM 684 C CA . PRO A 1 89 ? -1.227 22.054 6.146 1.00 76.69 89 PRO A CA 1
ATOM 685 C C . PRO A 1 89 ? -1.214 23.433 5.481 1.00 76.69 89 PRO A C 1
ATOM 687 O O . PRO A 1 89 ? -1.928 24.358 5.881 1.00 76.69 89 PRO A O 1
ATOM 690 N N . GLU A 1 90 ? -0.456 23.546 4.397 1.00 81.56 90 GLU A N 1
ATOM 691 C CA . GLU A 1 90 ? -0.495 24.718 3.523 1.00 81.56 90 GLU A CA 1
ATOM 692 C C . GLU A 1 90 ? -1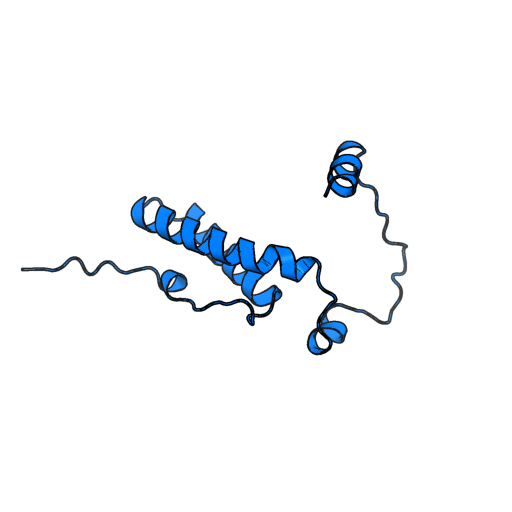.911 24.886 2.924 1.00 81.56 90 GLU A C 1
ATOM 694 O O . GLU A 1 90 ? -2.631 23.911 2.689 1.00 81.56 90 GLU A O 1
ATOM 699 N N . CYS A 1 91 ? -2.337 26.119 2.612 1.00 77.50 91 CYS A N 1
ATOM 700 C CA . CYS A 1 91 ? -3.671 26.376 2.032 1.00 77.50 91 CYS A CA 1
ATOM 701 C C . CYS A 1 91 ? -3.951 25.557 0.755 1.00 77.50 91 CYS A C 1
ATOM 703 O O . CYS A 1 91 ? -5.097 25.204 0.474 1.00 77.50 91 CYS A O 1
ATOM 705 N N . THR A 1 92 ? -2.915 25.254 -0.027 1.00 79.88 92 THR A N 1
ATOM 706 C CA . THR A 1 92 ? -3.000 24.401 -1.220 1.00 79.88 92 THR A CA 1
ATOM 707 C C . THR A 1 92 ? -3.240 22.931 -0.872 1.00 79.88 92 THR A C 1
ATOM 709 O O . THR A 1 92 ? -3.978 22.255 -1.584 1.00 79.88 92 THR A O 1
ATOM 712 N N . GLU A 1 93 ? -2.673 22.436 0.227 1.00 73.06 93 GLU A N 1
ATOM 713 C CA . GLU A 1 93 ? -2.866 21.066 0.714 1.00 73.06 93 GLU A CA 1
ATOM 714 C C . GLU A 1 93 ? -4.265 20.871 1.311 1.00 73.06 93 GLU A C 1
ATOM 716 O O . GLU A 1 93 ? -4.923 19.873 1.014 1.00 73.06 93 GLU A O 1
ATOM 721 N N . LEU A 1 94 ? -4.774 21.863 2.051 1.00 78.19 94 LEU A N 1
ATOM 722 C CA . LEU A 1 94 ? -6.159 21.864 2.545 1.00 78.19 94 LEU A CA 1
ATOM 723 C C . LEU A 1 94 ? -7.181 21.794 1.412 1.00 78.19 94 LEU A C 1
ATOM 725 O O . LEU A 1 94 ? -8.172 21.076 1.514 1.00 78.19 94 LEU A O 1
ATOM 729 N N . CYS A 1 95 ? -6.943 22.535 0.329 1.00 77.00 95 CYS A N 1
ATOM 730 C CA . CYS A 1 95 ? -7.851 22.557 -0.812 1.00 77.00 95 CYS A CA 1
ATOM 731 C C . CYS A 1 95 ? -7.957 21.170 -1.467 1.00 77.00 95 CYS A C 1
ATOM 733 O O . CYS A 1 95 ? -9.060 20.716 -1.750 1.00 77.00 95 CYS A O 1
ATOM 735 N N . HIS A 1 96 ? -6.835 20.461 -1.640 1.00 71.56 96 HIS A N 1
ATOM 736 C CA . HIS A 1 96 ? -6.846 19.097 -2.176 1.00 71.56 96 HIS A CA 1
ATOM 737 C C . HIS A 1 96 ? -7.531 18.098 -1.241 1.00 71.56 96 HIS A C 1
ATOM 739 O O . HIS A 1 96 ? -8.273 17.247 -1.722 1.00 71.56 96 HIS A O 1
ATOM 745 N N . TYR A 1 97 ? -7.325 18.222 0.073 1.00 69.50 97 TYR A N 1
ATOM 746 C CA . TYR A 1 97 ? -7.983 17.359 1.055 1.00 69.50 97 TYR A CA 1
ATOM 747 C C . TYR A 1 97 ? -9.511 17.508 1.027 1.00 69.50 97 TYR A C 1
ATOM 749 O O . TYR A 1 97 ? -10.223 16.515 1.048 1.00 69.50 97 TYR A O 1
ATOM 757 N N . CYS A 1 98 ? -10.023 18.737 0.919 1.00 74.00 98 CYS A N 1
ATOM 758 C CA . CYS A 1 98 ? -11.465 19.004 0.876 1.00 74.00 98 CYS A CA 1
ATOM 759 C C . CYS A 1 98 ? -12.151 18.596 -0.442 1.00 74.00 98 CYS A C 1
ATOM 761 O O . CYS A 1 98 ? -13.379 18.627 -0.516 1.00 74.00 98 CYS A O 1
ATOM 763 N N . LEU A 1 99 ? -11.381 18.303 -1.493 1.00 73.94 99 LEU A N 1
ATOM 764 C CA . LEU A 1 99 ? -11.891 17.939 -2.820 1.00 73.94 99 LEU A CA 1
ATOM 765 C C . LEU A 1 99 ? -11.869 16.425 -3.089 1.00 73.94 99 LEU A C 1
ATOM 767 O O . LEU A 1 99 ? -12.403 16.005 -4.118 1.00 73.94 99 LEU A O 1
ATOM 771 N N . ALA A 1 100 ? -11.232 15.642 -2.215 1.00 56.47 100 ALA A N 1
ATOM 772 C CA . ALA A 1 100 ? -11.183 14.180 -2.263 1.00 56.47 100 ALA A CA 1
ATOM 773 C C . ALA A 1 100 ? -12.369 13.561 -1.5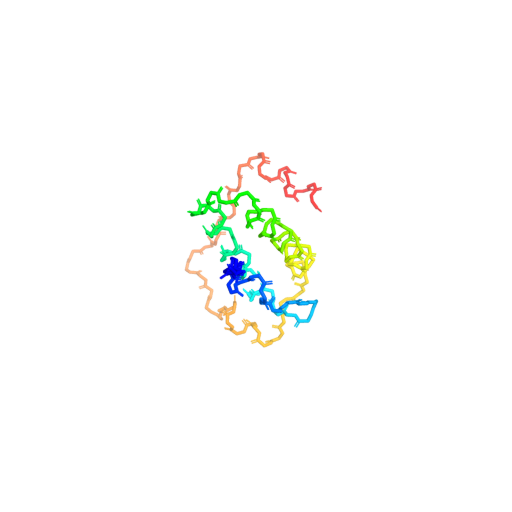09 1.00 56.47 100 ALA A C 1
ATOM 775 O O . ALA A 1 100 ? -12.855 12.509 -1.981 1.00 56.47 100 ALA A O 1
#

Foldseek 3Di:
DDDPPPPLPVLLPDDDDLPDDLVVLVVSLVVLVVVLVVDDDPVSNVSSVVVSVVSCVSNVVNVVDPDDPVCCVVVDDPDDDPDDPDPDDDPVVVVVVVVD

Organism: Salmonella enterica I (NCBI:txid59201)

Secondary structure (DSSP, 8-state):
---------GGGG----TTS-HHHHHHHHHHHHHHHHH---HHHHHHHHHHHHHHHHHHHHHTTSPPPHHHHHHH--SS--SS-------HHHHHHHHH-

Radius of gyration: 19.05 Å; chains: 1; bounding box: 32×51×54 Å